Protein AF-A0A922M768-F1 (afdb_monomer_lite)

Secondary structure (DSSP, 8-state):
------------------------GGGTS-HHHHHHHHHHHHHH---HHHHHHHH---HHHHHHHHHHHHHHHHHHHTTT-----

pLDDT: mean 77.57, std 21.84, range [37.72, 97.62]

Foldseek 3Di:
DDDPDDDDDDDPPPPPPPPPCPPPLVPPDDPVLLLVLLVCCVVPVDQLVVSCVVSVDDSVSNVVSNVVVVVVCCVVCVVVDPPPD

Structure (mmCIF, N/CA/C/O backbone):
data_AF-A0A922M768-F1
#
_entry.id   AF-A0A922M768-F1
#
loop_
_atom_site.group_PDB
_atom_site.id
_atom_site.type_symbol
_atom_site.label_atom_id
_atom_site.label_alt_id
_atom_site.label_comp_id
_atom_site.label_asym_id
_atom_site.label_entity_id
_atom_site.label_seq_id
_atom_site.pdbx_PDB_i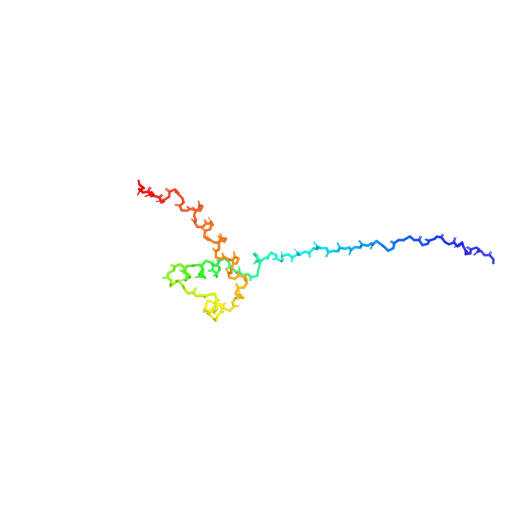ns_code
_atom_site.Cartn_x
_atom_site.Cartn_y
_atom_site.Cartn_z
_atom_site.occupancy
_atom_site.B_iso_or_equiv
_atom_site.auth_seq_id
_atom_site.auth_comp_id
_atom_site.auth_asym_id
_atom_site.auth_atom_id
_atom_site.pdbx_PDB_model_num
A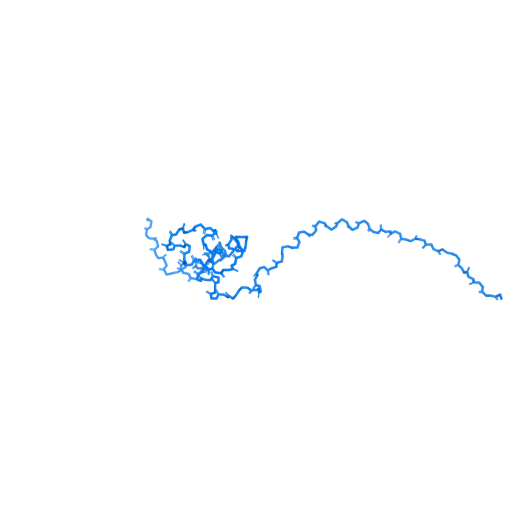TOM 1 N N . MET A 1 1 ? 8.166 61.025 -40.627 1.00 46.09 1 MET A N 1
ATOM 2 C CA . MET A 1 1 ? 8.406 61.539 -39.265 1.00 46.09 1 MET A CA 1
ATOM 3 C C . MET A 1 1 ? 7.168 61.250 -38.440 1.00 46.09 1 MET A C 1
ATOM 5 O O . MET A 1 1 ? 6.216 61.997 -38.568 1.00 46.09 1 MET A O 1
ATOM 9 N N . VAL A 1 2 ? 7.162 60.135 -37.705 1.00 45.78 2 VAL A N 1
ATOM 10 C CA . VAL A 1 2 ? 6.302 59.910 -36.530 1.00 45.78 2 VAL A CA 1
ATOM 11 C C . VAL A 1 2 ? 7.062 58.972 -35.580 1.00 45.78 2 VAL A C 1
ATOM 13 O O . VAL A 1 2 ? 7.180 57.770 -35.794 1.00 45.78 2 VAL A O 1
ATOM 16 N N . ASP A 1 3 ? 7.753 59.628 -34.660 1.00 48.88 3 ASP A N 1
ATOM 17 C CA . ASP A 1 3 ? 8.182 59.273 -33.301 1.00 48.88 3 ASP A CA 1
ATOM 18 C C . ASP A 1 3 ? 8.198 57.790 -32.873 1.00 48.88 3 ASP A C 1
ATOM 20 O O . ASP A 1 3 ? 7.237 57.261 -32.316 1.00 48.88 3 ASP A O 1
ATOM 24 N N . TYR A 1 4 ? 9.365 57.143 -32.997 1.00 46.59 4 TYR A N 1
ATOM 25 C CA . TYR A 1 4 ? 9.696 55.968 -32.182 1.00 46.59 4 TYR A CA 1
ATOM 26 C C . TYR A 1 4 ? 10.174 56.435 -30.801 1.00 46.59 4 TYR A C 1
ATOM 28 O O . TYR A 1 4 ? 11.344 56.759 -30.593 1.00 46.59 4 TYR A O 1
ATOM 36 N N . HIS A 1 5 ? 9.238 56.482 -29.854 1.00 53.16 5 HIS A N 1
ATOM 37 C CA . HIS A 1 5 ? 9.504 56.732 -28.441 1.00 53.16 5 HIS A CA 1
ATOM 38 C C . HIS A 1 5 ? 10.408 55.634 -27.854 1.00 53.16 5 HIS A C 1
ATOM 40 O O . HIS A 1 5 ? 10.152 54.438 -27.999 1.00 53.16 5 HIS A O 1
ATOM 46 N N . HIS A 1 6 ? 11.474 56.047 -27.172 1.00 49.47 6 HIS A N 1
ATOM 47 C CA . HIS A 1 6 ? 12.425 55.157 -26.516 1.00 49.47 6 HIS A CA 1
ATOM 48 C C . HIS A 1 6 ? 12.021 54.834 -25.059 1.00 49.47 6 HIS A C 1
ATOM 50 O O . HIS A 1 6 ? 11.689 55.744 -24.303 1.00 49.47 6 HIS A O 1
ATOM 56 N N . SER A 1 7 ? 12.229 53.560 -24.673 1.00 42.00 7 SER A N 1
ATOM 57 C CA . SER A 1 7 ? 12.418 52.991 -23.311 1.00 42.00 7 SER A CA 1
ATOM 58 C C . SER A 1 7 ? 11.195 52.820 -22.375 1.00 42.00 7 SER A C 1
ATOM 60 O O . SER A 1 7 ? 10.210 53.523 -22.565 1.00 42.00 7 SER A O 1
ATOM 62 N N . PRO A 1 8 ? 11.225 51.936 -21.334 1.00 45.78 8 PRO A N 1
ATOM 63 C CA . PRO A 1 8 ? 12.389 51.252 -20.741 1.00 45.78 8 PRO A CA 1
ATOM 64 C C . PRO A 1 8 ? 12.243 49.739 -20.426 1.00 45.78 8 PRO A C 1
ATOM 66 O O . PRO A 1 8 ? 11.162 49.165 -20.314 1.00 45.78 8 PRO A O 1
ATOM 69 N N . LYS A 1 9 ? 13.402 49.114 -20.178 1.00 53.94 9 LYS A N 1
ATOM 70 C CA . LYS A 1 9 ? 13.576 47.793 -19.555 1.00 53.94 9 LYS A CA 1
ATOM 71 C C . LYS A 1 9 ? 12.835 47.708 -18.215 1.00 53.94 9 LYS A C 1
ATOM 73 O O . LYS A 1 9 ? 13.074 48.541 -17.344 1.00 53.94 9 LYS A O 1
ATOM 78 N N . GLN A 1 10 ? 12.073 46.638 -17.986 1.00 41.41 10 GLN A N 1
ATOM 79 C CA . GLN A 1 10 ? 11.684 46.230 -16.634 1.00 41.41 10 GLN A CA 1
ATOM 80 C C . GLN A 1 10 ? 11.935 44.734 -16.411 1.00 41.41 10 GLN A C 1
ATOM 82 O O . GLN A 1 10 ? 11.180 43.873 -16.839 1.00 41.41 10 GLN A O 1
ATOM 87 N N . LYS A 1 11 ? 13.043 44.490 -15.701 1.00 42.84 11 LYS A N 1
ATOM 88 C CA . LYS A 1 11 ? 13.213 43.481 -14.649 1.00 42.84 11 LYS A CA 1
ATOM 89 C C . LYS A 1 11 ? 12.889 42.036 -15.045 1.00 42.84 11 LYS A C 1
ATOM 91 O O . LYS A 1 11 ? 11.774 41.558 -14.863 1.00 42.84 11 LYS A O 1
ATOM 96 N N . GLN A 1 12 ? 13.931 41.302 -15.442 1.00 37.72 12 GLN A N 1
ATOM 97 C CA . GLN A 1 12 ? 13.934 39.845 -15.337 1.00 37.72 12 GLN A CA 1
ATOM 98 C C . GLN A 1 12 ? 13.687 39.497 -13.860 1.00 37.72 12 GLN A C 1
ATOM 100 O O . GLN A 1 12 ? 14.553 39.664 -13.000 1.00 37.72 12 GLN A O 1
ATOM 105 N N . SER A 1 13 ? 12.448 39.127 -13.554 1.00 39.06 13 SER A N 1
ATOM 106 C CA . SER A 1 13 ? 12.049 38.584 -12.267 1.00 39.06 13 SER A CA 1
ATOM 107 C C . SER A 1 13 ? 12.896 37.344 -12.003 1.00 39.06 13 SER A C 1
ATOM 109 O O . SER A 1 13 ? 12.897 36.398 -12.791 1.00 39.06 13 SER A O 1
ATOM 111 N N . ASN A 1 14 ? 13.651 37.379 -10.908 1.00 45.16 14 ASN A N 1
ATOM 112 C CA . ASN A 1 14 ? 14.409 36.252 -10.389 1.00 45.16 14 ASN A CA 1
ATOM 113 C C . ASN A 1 14 ? 13.418 35.189 -9.911 1.00 45.16 14 ASN A C 1
ATOM 115 O O . ASN A 1 14 ? 13.116 35.100 -8.720 1.00 45.16 14 ASN A O 1
ATOM 119 N N . PHE A 1 15 ? 12.886 34.392 -10.832 1.00 46.97 15 PHE A N 1
ATOM 120 C CA . PHE A 1 15 ? 12.026 33.277 -10.479 1.00 46.97 15 PHE A CA 1
ATOM 121 C C . PHE A 1 15 ? 12.912 32.125 -10.003 1.00 46.97 15 PHE A C 1
ATOM 123 O O . PHE A 1 15 ? 13.225 31.189 -10.733 1.00 46.97 15 PHE A O 1
ATOM 130 N N . LYS A 1 16 ? 13.363 32.219 -8.746 1.00 52.25 16 LYS A N 1
ATOM 131 C CA . LYS A 1 16 ? 13.831 31.051 -8.004 1.00 52.25 16 LYS A CA 1
ATOM 132 C C . LYS A 1 16 ? 12.621 30.154 -7.775 1.00 52.25 16 LYS A C 1
ATOM 134 O O . LYS A 1 16 ? 11.946 30.261 -6.755 1.00 52.25 16 LYS A O 1
ATOM 139 N N . THR A 1 17 ? 12.331 29.273 -8.722 1.00 42.44 17 THR A N 1
ATOM 140 C CA . THR A 1 17 ? 11.354 28.207 -8.515 1.00 42.44 17 THR A CA 1
ATOM 141 C C . THR A 1 17 ? 11.975 27.102 -7.698 1.00 42.44 17 THR A C 1
ATOM 143 O O . THR A 1 17 ? 12.390 26.074 -8.223 1.00 42.44 17 THR A O 1
ATOM 146 N N . ASN A 1 18 ? 11.975 27.279 -6.383 1.00 42.59 18 ASN A N 1
ATOM 147 C CA . ASN A 1 18 ? 12.027 26.142 -5.471 1.00 42.59 18 ASN A CA 1
ATOM 148 C C . ASN A 1 18 ? 10.639 25.498 -5.382 1.00 42.59 18 ASN A C 1
ATOM 150 O O . ASN A 1 18 ? 10.069 25.357 -4.305 1.00 42.59 18 ASN A O 1
ATOM 154 N N . PHE A 1 19 ? 10.075 25.121 -6.528 1.00 51.81 19 PHE A N 1
ATOM 155 C CA . PHE A 1 19 ? 8.869 24.313 -6.562 1.00 51.81 19 PHE A CA 1
ATOM 156 C C . PHE A 1 19 ? 9.302 22.875 -6.779 1.00 51.81 19 PHE A C 1
ATOM 158 O O . PHE A 1 19 ? 9.441 22.399 -7.902 1.00 51.81 19 PHE A O 1
ATOM 165 N N . LYS A 1 20 ? 9.510 22.171 -5.664 1.00 52.66 20 LYS A N 1
ATOM 166 C CA . LYS A 1 20 ? 9.409 20.716 -5.641 1.0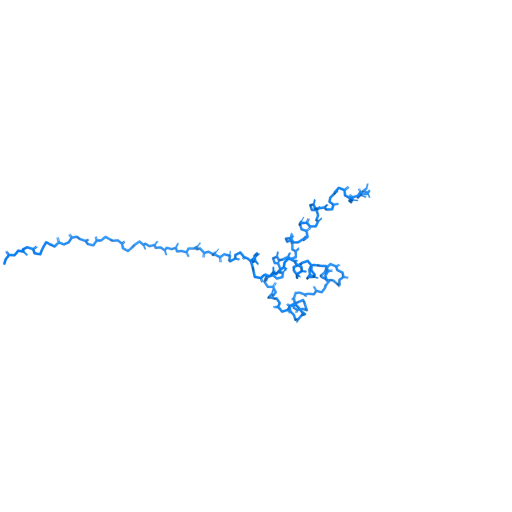0 52.66 20 LYS A CA 1
ATOM 167 C C . LYS A 1 20 ? 7.941 20.374 -5.890 1.00 52.66 20 LYS A C 1
ATOM 169 O O . LYS A 1 20 ? 7.193 20.101 -4.958 1.00 52.66 20 LYS A O 1
ATOM 174 N N . THR A 1 21 ? 7.505 20.457 -7.144 1.00 45.97 21 THR A N 1
ATOM 175 C CA . THR A 1 21 ? 6.208 19.948 -7.584 1.00 45.97 21 THR A CA 1
ATOM 176 C C . THR A 1 21 ? 6.246 18.436 -7.434 1.00 45.97 21 THR A C 1
ATOM 178 O O . THR A 1 21 ? 6.614 17.700 -8.346 1.00 45.97 21 THR A O 1
ATOM 181 N N . ARG A 1 22 ? 5.911 17.958 -6.233 1.00 45.16 22 ARG A N 1
ATOM 182 C CA . ARG A 1 22 ? 5.574 16.560 -5.991 1.00 45.16 22 ARG A CA 1
ATOM 183 C C . ARG A 1 22 ? 4.316 16.315 -6.818 1.00 45.16 22 ARG A C 1
ATOM 185 O O . ARG A 1 22 ? 3.230 16.740 -6.432 1.00 45.16 22 ARG A O 1
ATOM 192 N N . HIS A 1 23 ? 4.491 15.767 -8.019 1.00 56.41 23 HIS A N 1
ATOM 193 C CA . HIS A 1 23 ? 3.380 15.338 -8.857 1.00 56.41 23 HIS A CA 1
ATOM 194 C C . HIS A 1 23 ? 2.428 14.540 -7.965 1.00 56.41 23 HIS A C 1
ATOM 196 O O . HIS A 1 23 ? 2.902 13.633 -7.279 1.00 56.41 23 HIS A O 1
ATOM 202 N N . PRO A 1 24 ? 1.130 14.875 -7.899 1.00 51.84 24 PRO A N 1
ATOM 203 C CA . PRO A 1 24 ? 0.205 14.083 -7.117 1.00 51.84 24 PRO A CA 1
ATOM 204 C C . PRO A 1 24 ? 0.189 12.681 -7.730 1.00 51.84 24 PRO A C 1
ATOM 206 O O . PRO A 1 24 ? -0.432 12.447 -8.767 1.00 51.84 24 PRO A O 1
ATOM 209 N N . VAL A 1 25 ? 0.880 11.742 -7.079 1.00 55.09 25 VAL A N 1
ATOM 210 C CA . VAL A 1 25 ? 0.890 10.300 -7.382 1.00 55.09 25 VAL A CA 1
ATOM 211 C C . VAL A 1 25 ? -0.523 9.703 -7.455 1.00 55.09 25 VAL A C 1
ATOM 213 O O . VAL A 1 25 ? -0.728 8.621 -7.997 1.00 55.09 25 VAL A O 1
ATOM 216 N N . ALA A 1 26 ? -1.515 10.460 -6.986 1.00 49.66 26 ALA A N 1
ATOM 217 C CA . ALA A 1 26 ? -2.923 10.128 -6.882 1.00 49.66 26 ALA A CA 1
ATOM 218 C C . ALA A 1 26 ? -3.677 9.869 -8.202 1.00 49.66 26 ALA A C 1
ATOM 220 O O . ALA A 1 26 ? -4.797 9.372 -8.131 1.00 49.66 26 ALA A O 1
ATOM 221 N N . LYS A 1 27 ? -3.141 10.182 -9.396 1.00 54.59 27 LYS A N 1
ATOM 222 C CA . LYS A 1 27 ? -3.916 10.008 -10.652 1.00 54.59 27 LYS A CA 1
ATOM 223 C C . LYS A 1 27 ? -3.473 8.876 -11.578 1.00 54.59 27 LYS A C 1
ATOM 225 O O . LYS A 1 27 ? -4.292 8.425 -12.369 1.00 54.59 27 LYS A O 1
ATOM 230 N N . ALA A 1 28 ? -2.232 8.396 -11.498 1.00 76.94 28 ALA A N 1
ATOM 231 C CA . ALA A 1 28 ? -1.748 7.391 -12.454 1.00 76.94 28 ALA A CA 1
ATOM 232 C C . ALA A 1 28 ? -2.039 5.941 -12.027 1.00 76.94 28 ALA A C 1
ATOM 234 O O . ALA A 1 28 ? -2.205 5.075 -12.883 1.00 76.94 28 ALA A O 1
ATOM 235 N N . ILE A 1 29 ? -2.110 5.659 -10.720 1.00 88.50 29 ILE A N 1
ATOM 236 C CA . ILE A 1 29 ? -2.205 4.286 -10.206 1.00 88.50 29 ILE A CA 1
ATOM 237 C C . ILE A 1 29 ? -3.619 4.043 -9.661 1.00 88.50 29 ILE A C 1
ATOM 239 O O . ILE A 1 29 ? -4.011 4.683 -8.684 1.00 88.50 29 ILE A O 1
ATOM 243 N N . PRO A 1 30 ? -4.397 3.116 -10.251 1.00 92.12 30 PRO A N 1
ATOM 244 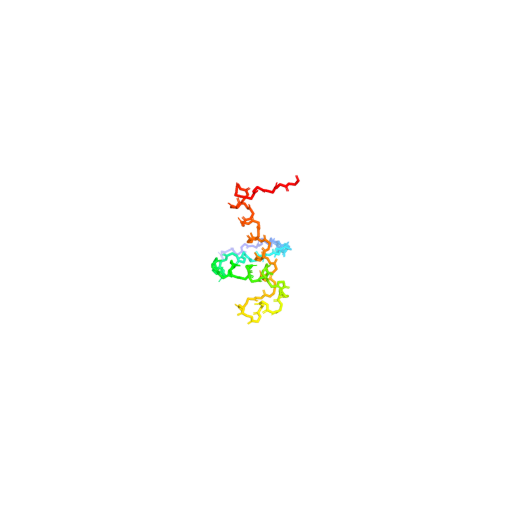C CA . PRO A 1 30 ? -5.761 2.844 -9.809 1.00 92.12 30 PRO A CA 1
ATOM 245 C C . PRO A 1 30 ? -5.832 2.397 -8.345 1.00 92.12 30 PRO A C 1
ATOM 247 O O . PRO A 1 30 ? -5.004 1.599 -7.906 1.00 92.12 30 PRO A O 1
ATOM 250 N N . ALA A 1 31 ? -6.876 2.812 -7.618 1.00 92.06 31 ALA A N 1
ATOM 251 C CA . ALA A 1 31 ? -7.065 2.488 -6.197 1.00 92.06 31 ALA A CA 1
ATOM 252 C C . ALA A 1 31 ? -6.956 0.982 -5.886 1.00 92.06 31 ALA A C 1
ATOM 254 O O . ALA A 1 31 ? -6.312 0.600 -4.914 1.00 92.06 31 ALA A O 1
ATOM 255 N N . ARG A 1 32 ? -7.487 0.118 -6.764 1.00 94.31 32 ARG A N 1
ATOM 256 C CA . ARG A 1 32 ? -7.369 -1.348 -6.643 1.00 94.31 32 ARG A CA 1
ATOM 257 C C . ARG A 1 32 ? -5.917 -1.839 -6.600 1.00 94.31 32 ARG A C 1
ATOM 259 O O . ARG A 1 32 ? -5.603 -2.755 -5.853 1.00 94.31 32 ARG A O 1
ATOM 266 N N . ILE A 1 33 ? -5.034 -1.226 -7.392 1.00 95.56 33 ILE A N 1
ATOM 267 C CA . ILE A 1 33 ? -3.616 -1.601 -7.462 1.00 95.56 33 ILE A CA 1
ATOM 268 C C . ILE A 1 33 ? -2.901 -1.109 -6.212 1.00 95.56 33 ILE A C 1
ATOM 270 O O . ILE A 1 33 ? -2.135 -1.853 -5.615 1.00 95.56 33 ILE A O 1
ATOM 274 N N . ARG A 1 34 ? -3.207 0.118 -5.780 1.00 95.88 34 ARG A N 1
ATOM 275 C CA . ARG A 1 34 ? -2.678 0.688 -4.538 1.00 95.88 34 ARG A CA 1
ATOM 276 C C . ARG A 1 34 ? -3.007 -0.201 -3.340 1.00 95.88 34 ARG A C 1
ATOM 278 O O . ARG A 1 34 ? -2.112 -0.553 -2.583 1.00 95.88 34 ARG A O 1
ATOM 285 N N . LEU A 1 35 ? -4.267 -0.628 -3.235 1.00 96.19 35 LEU A N 1
ATOM 286 C CA . LEU A 1 35 ? -4.715 -1.550 -2.196 1.00 96.19 35 LEU A CA 1
ATOM 287 C C . LEU A 1 35 ? -3.997 -2.904 -2.287 1.00 96.19 35 LEU A C 1
ATOM 289 O O . LEU A 1 35 ? -3.491 -3.386 -1.281 1.00 96.19 35 LEU A O 1
ATOM 293 N N . ALA A 1 36 ? -3.900 -3.494 -3.481 1.00 97.06 36 ALA A N 1
ATOM 294 C CA . ALA A 1 36 ? -3.234 -4.784 -3.673 1.00 97.06 36 ALA A CA 1
ATOM 295 C C . ALA A 1 36 ? -1.741 -4.755 -3.298 1.00 97.06 36 ALA A C 1
ATOM 297 O O . ALA A 1 36 ? -1.260 -5.693 -2.663 1.00 97.06 36 ALA A O 1
ATOM 298 N N . ILE A 1 37 ? -1.022 -3.681 -3.650 1.00 97.06 37 ILE A N 1
ATOM 299 C CA . ILE A 1 37 ? 0.380 -3.470 -3.253 1.00 97.06 37 ILE A CA 1
ATOM 300 C C . ILE A 1 37 ? 0.495 -3.467 -1.729 1.00 97.06 37 ILE A C 1
ATOM 302 O O . ILE A 1 37 ? 1.311 -4.200 -1.174 1.00 97.06 37 ILE A O 1
ATOM 306 N N . THR A 1 38 ? -0.338 -2.675 -1.053 1.00 97.56 38 THR A N 1
ATOM 307 C CA . THR A 1 38 ? -0.285 -2.547 0.405 1.00 97.56 38 THR A CA 1
ATOM 308 C C . THR A 1 38 ? -0.650 -3.852 1.104 1.00 97.56 38 THR A C 1
ATOM 310 O O . THR A 1 38 ? 0.047 -4.256 2.027 1.00 97.56 38 THR A O 1
ATOM 313 N N . LEU A 1 39 ? -1.683 -4.563 0.648 1.00 96.75 39 LEU A N 1
ATOM 314 C CA . LEU A 1 39 ? -2.049 -5.860 1.223 1.00 96.75 39 LEU A CA 1
ATOM 315 C C . LEU A 1 39 ? -0.948 -6.906 1.030 1.00 96.75 39 LEU A C 1
ATOM 317 O O . LEU A 1 39 ? -0.679 -7.670 1.952 1.00 96.75 39 LEU A O 1
ATOM 321 N N . ARG A 1 40 ? -0.279 -6.921 -0.133 1.00 97.62 40 ARG A N 1
ATOM 322 C CA . ARG A 1 40 ? 0.892 -7.781 -0.347 1.00 97.62 40 ARG A CA 1
ATOM 323 C C . ARG A 1 40 ? 1.984 -7.448 0.665 1.00 97.62 40 ARG A C 1
ATOM 325 O O . ARG A 1 40 ? 2.417 -8.352 1.365 1.00 97.62 40 ARG A O 1
ATOM 332 N N . TYR A 1 41 ? 2.364 -6.174 0.771 1.00 97.12 41 TYR A N 1
ATOM 333 C CA . TYR A 1 41 ? 3.379 -5.713 1.720 1.00 97.12 41 TYR A CA 1
ATOM 334 C C . TYR A 1 41 ? 3.056 -6.129 3.163 1.00 97.12 41 TYR A C 1
ATOM 336 O O . TYR A 1 41 ? 3.912 -6.675 3.847 1.00 97.12 41 TYR A O 1
ATOM 344 N N . LEU A 1 42 ? 1.815 -5.927 3.614 1.00 95.56 42 LEU A N 1
ATOM 345 C CA . LEU A 1 42 ? 1.391 -6.284 4.971 1.00 95.56 42 LEU A CA 1
ATOM 346 C C . LEU A 1 42 ? 1.371 -7.800 5.215 1.00 95.56 42 LEU A C 1
ATOM 348 O O . LEU A 1 42 ? 1.623 -8.235 6.334 1.00 95.56 42 LEU A O 1
ATOM 352 N N . ALA A 1 43 ? 1.065 -8.601 4.192 1.00 96.50 43 ALA A N 1
ATOM 353 C CA . ALA A 1 43 ? 0.975 -10.053 4.317 1.00 96.50 43 ALA A CA 1
ATOM 354 C C . ALA A 1 43 ? 2.337 -10.761 4.245 1.00 96.50 43 ALA A C 1
ATOM 356 O O . ALA A 1 43 ? 2.507 -11.796 4.885 1.00 96.50 43 ALA A O 1
ATOM 357 N N . THR A 1 44 ? 3.283 -10.252 3.448 1.00 95.50 44 THR A N 1
ATOM 358 C CA . THR A 1 44 ? 4.582 -10.912 3.210 1.00 95.50 44 THR A CA 1
ATOM 359 C C . THR A 1 44 ? 5.768 -10.195 3.842 1.00 95.50 44 THR A C 1
ATOM 361 O O . THR A 1 44 ? 6.774 -10.841 4.120 1.00 95.50 44 THR A O 1
ATOM 364 N N . GLY A 1 45 ? 5.677 -8.883 4.074 1.00 92.94 45 GLY A N 1
ATOM 365 C CA . GLY A 1 45 ? 6.822 -8.061 4.463 1.00 92.94 45 GLY A CA 1
ATOM 366 C C . GLY A 1 45 ? 7.842 -7.850 3.337 1.00 92.94 45 GLY A C 1
ATOM 367 O O . GLY A 1 45 ? 8.990 -7.526 3.630 1.00 92.94 45 GLY A O 1
ATOM 368 N N . ASP A 1 46 ? 7.450 -8.052 2.070 1.00 92.62 46 ASP A N 1
ATOM 369 C CA . ASP A 1 46 ? 8.344 -7.886 0.915 1.00 92.62 46 ASP A CA 1
ATOM 370 C C . ASP A 1 46 ? 8.941 -6.475 0.843 1.00 92.62 46 ASP A C 1
ATOM 372 O O . ASP A 1 46 ? 8.281 -5.468 1.114 1.00 92.62 46 ASP A O 1
ATOM 376 N N . ASP A 1 47 ? 10.187 -6.389 0.382 1.00 94.31 47 ASP A N 1
ATOM 377 C CA . ASP A 1 47 ? 10.826 -5.110 0.111 1.00 94.31 47 ASP A CA 1
ATOM 378 C C . ASP A 1 47 ? 10.210 -4.401 -1.117 1.00 94.31 47 ASP A C 1
ATOM 380 O O . ASP A 1 47 ? 9.518 -4.980 -1.964 1.00 94.31 47 ASP A O 1
ATOM 384 N N . TYR A 1 48 ? 10.490 -3.103 -1.251 1.00 94.94 48 TYR A N 1
ATOM 385 C CA . TYR A 1 48 ? 9.921 -2.286 -2.327 1.00 94.94 48 TYR A CA 1
ATOM 386 C C . TYR A 1 48 ? 10.427 -2.661 -3.729 1.00 94.94 48 TYR A C 1
ATOM 388 O O . TYR A 1 48 ? 9.742 -2.370 -4.709 1.00 94.94 48 TYR A O 1
ATOM 396 N N . GLY A 1 49 ? 11.594 -3.295 -3.853 1.00 94.75 49 GLY A N 1
ATOM 397 C CA . GLY A 1 49 ? 12.119 -3.810 -5.118 1.00 94.75 49 GLY A CA 1
ATOM 398 C C . GLY A 1 49 ? 11.332 -5.026 -5.602 1.00 94.75 49 GLY A C 1
ATOM 399 O O . GLY A 1 49 ? 10.915 -5.075 -6.763 1.00 94.75 49 GLY A O 1
ATOM 400 N N . SER A 1 50 ? 11.039 -5.953 -4.694 1.00 95.62 50 SER A N 1
ATOM 401 C CA . SER A 1 50 ? 10.174 -7.107 -4.958 1.00 95.62 50 SER A CA 1
ATOM 402 C C . SER A 1 50 ? 8.769 -6.666 -5.402 1.00 95.62 50 SER A C 1
ATOM 404 O O . SER A 1 50 ? 8.251 -7.115 -6.431 1.00 95.62 50 SER A O 1
ATOM 406 N N . LEU A 1 51 ? 8.185 -5.684 -4.709 1.00 95.50 51 LEU A N 1
ATOM 407 C CA . LEU A 1 51 ? 6.896 -5.089 -5.085 1.00 95.50 51 LEU A CA 1
ATOM 408 C C . LEU A 1 51 ? 6.953 -4.330 -6.420 1.00 95.50 51 LEU A C 1
ATOM 410 O O . LEU A 1 51 ? 6.016 -4.413 -7.219 1.00 95.50 51 LEU A O 1
ATOM 414 N N . HIS A 1 52 ? 8.052 -3.621 -6.693 1.00 94.38 52 HIS A N 1
ATOM 415 C CA . HIS A 1 52 ? 8.275 -2.951 -7.973 1.00 94.38 52 HIS A CA 1
ATOM 416 C C . HIS A 1 52 ? 8.249 -3.944 -9.135 1.00 94.38 52 HIS A C 1
ATOM 418 O O . HIS A 1 52 ? 7.554 -3.716 -1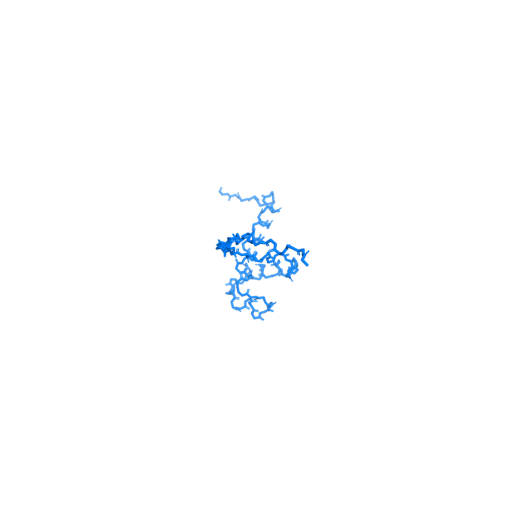0.130 1.00 94.38 52 HIS A O 1
ATOM 424 N N . TYR A 1 53 ? 8.965 -5.062 -8.999 1.00 95.62 53 TYR A N 1
ATOM 425 C CA . TYR A 1 53 ? 9.013 -6.085 -10.036 1.00 95.62 53 TYR A CA 1
ATOM 426 C C . TYR A 1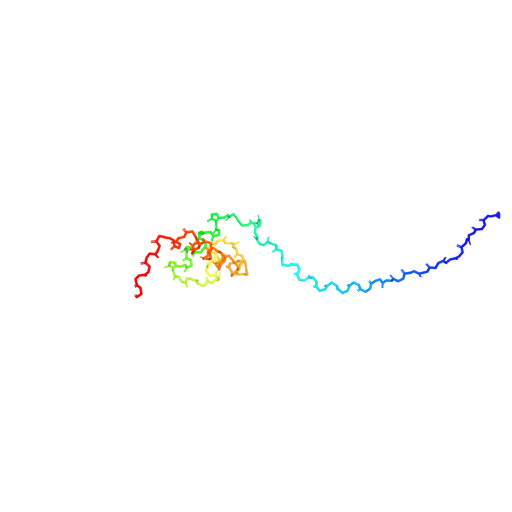 53 ? 7.630 -6.685 -10.315 1.00 95.62 53 TYR A C 1
ATOM 428 O O . TYR A 1 53 ? 7.276 -6.874 -11.484 1.00 95.62 53 TYR A O 1
ATOM 436 N N . LEU A 1 54 ? 6.842 -6.930 -9.265 1.00 95.75 54 LEU A N 1
ATOM 437 C CA . LEU A 1 54 ? 5.522 -7.552 -9.358 1.00 95.75 54 LEU A CA 1
ATOM 438 C C . LEU A 1 54 ? 4.462 -6.619 -9.961 1.00 95.75 54 LEU A C 1
ATOM 440 O O . LEU A 1 54 ? 3.746 -7.008 -10.880 1.00 95.75 54 LEU A O 1
ATOM 444 N N . PHE A 1 55 ? 4.366 -5.384 -9.466 1.00 93.62 55 PHE A N 1
ATOM 445 C CA . PHE A 1 55 ? 3.287 -4.458 -9.833 1.00 93.62 55 PHE A CA 1
ATOM 446 C C . PHE A 1 55 ? 3.671 -3.445 -10.916 1.00 93.62 55 PHE A C 1
ATOM 448 O O . PHE A 1 55 ? 2.810 -2.699 -11.379 1.00 93.62 55 PHE A O 1
ATOM 455 N N . LYS A 1 56 ? 4.946 -3.404 -11.327 1.00 94.62 56 LYS A N 1
ATOM 456 C CA . LYS A 1 56 ? 5.494 -2.430 -12.292 1.00 94.62 56 LYS A CA 1
ATOM 457 C C . LYS A 1 56 ? 5.286 -0.973 -11.859 1.00 94.62 56 LYS A C 1
ATOM 459 O O . LYS A 1 56 ? 5.114 -0.080 -12.683 1.00 94.62 56 LYS A O 1
ATOM 464 N N . VAL A 1 57 ? 5.336 -0.732 -10.550 1.00 92.44 57 VAL A N 1
ATOM 465 C CA . VAL A 1 57 ? 5.237 0.597 -9.929 1.00 92.44 57 VAL A CA 1
ATOM 466 C C . VAL A 1 57 ? 6.594 0.974 -9.351 1.00 92.44 57 VAL A C 1
ATOM 468 O O . VAL A 1 57 ? 7.276 0.118 -8.799 1.00 92.44 57 VAL A O 1
ATOM 471 N N . SER A 1 58 ? 7.027 2.229 -9.486 1.00 93.94 58 SER A N 1
ATOM 472 C CA . SER A 1 58 ? 8.337 2.642 -8.969 1.00 93.94 58 SER A CA 1
ATOM 473 C C . SER A 1 58 ? 8.421 2.478 -7.439 1.00 93.94 58 SER A C 1
ATOM 475 O O . SER A 1 58 ? 7.437 2.757 -6.748 1.00 93.94 58 SER A O 1
ATOM 477 N N . PRO A 1 59 ? 9.589 2.104 -6.877 1.00 93.56 59 PRO A N 1
ATOM 478 C CA . PRO A 1 59 ? 9.772 2.029 -5.424 1.00 93.56 59 PRO A CA 1
ATOM 479 C C . PRO A 1 59 ? 9.429 3.341 -4.704 1.00 93.56 59 PRO A C 1
ATOM 481 O O . PRO A 1 59 ? 8.905 3.323 -3.595 1.00 93.56 59 PRO A O 1
ATOM 484 N N . GLN A 1 60 ? 9.665 4.485 -5.359 1.00 93.00 60 GLN A N 1
ATOM 485 C CA . GLN A 1 60 ? 9.288 5.803 -4.847 1.00 93.00 60 GLN A CA 1
ATOM 486 C C . GLN A 1 60 ? 7.768 5.981 -4.740 1.00 93.00 60 GLN A C 1
ATOM 488 O O . GLN A 1 60 ? 7.290 6.550 -3.769 1.00 93.00 60 GLN A O 1
ATOM 493 N N . ALA A 1 61 ? 6.993 5.507 -5.717 1.00 93.25 61 ALA A N 1
ATOM 494 C CA . ALA A 1 61 ? 5.538 5.558 -5.619 1.00 93.25 61 ALA A CA 1
ATOM 495 C C . ALA A 1 61 ? 5.022 4.555 -4.576 1.00 93.25 61 ALA A C 1
ATOM 497 O O . ALA A 1 61 ? 4.108 4.878 -3.827 1.00 93.25 61 ALA A O 1
ATOM 498 N N . ILE A 1 62 ? 5.628 3.367 -4.476 1.00 95.19 62 ILE A N 1
ATOM 499 C CA . ILE A 1 62 ? 5.277 2.359 -3.460 1.00 95.19 62 ILE A CA 1
ATOM 500 C C . ILE A 1 62 ? 5.462 2.922 -2.043 1.00 95.19 62 ILE A C 1
ATOM 502 O O . ILE A 1 62 ? 4.567 2.764 -1.212 1.00 95.19 62 ILE A O 1
ATOM 506 N N . SER A 1 63 ? 6.562 3.639 -1.789 1.00 95.38 63 SER A N 1
ATOM 507 C CA . SER A 1 63 ? 6.828 4.240 -0.476 1.00 95.38 63 SER A CA 1
ATOM 508 C C . SER A 1 63 ? 5.836 5.341 -0.087 1.00 95.38 63 SER A C 1
ATOM 510 O O . SER A 1 63 ? 5.656 5.601 1.099 1.00 95.38 63 SER A O 1
ATOM 512 N N . GLU A 1 64 ? 5.163 5.962 -1.058 1.00 94.50 64 GLU A N 1
ATOM 513 C CA . GLU A 1 64 ? 4.070 6.912 -0.820 1.00 94.50 64 GLU A CA 1
ATOM 514 C C . GLU A 1 64 ? 2.710 6.202 -0.694 1.00 94.50 64 GLU A C 1
ATOM 516 O O . GLU A 1 64 ? 1.886 6.577 0.136 1.00 94.50 64 GLU A O 1
ATOM 521 N N . ILE A 1 65 ? 2.481 5.144 -1.479 1.00 95.31 65 ILE A N 1
ATOM 522 C CA . ILE A 1 65 ? 1.222 4.388 -1.509 1.00 95.31 65 ILE A CA 1
ATOM 523 C C . ILE A 1 65 ? 0.964 3.648 -0.201 1.00 95.31 65 ILE A C 1
ATOM 525 O O . ILE A 1 65 ? -0.149 3.727 0.316 1.00 95.31 65 ILE A O 1
ATOM 529 N N . ILE A 1 66 ? 1.955 2.914 0.312 1.00 95.81 66 ILE A N 1
ATOM 530 C CA . ILE A 1 66 ? 1.783 2.064 1.496 1.00 95.81 66 ILE A CA 1
ATOM 531 C C . ILE A 1 66 ? 1.269 2.867 2.701 1.00 95.81 66 ILE A C 1
ATOM 533 O O . ILE A 1 66 ? 0.200 2.517 3.201 1.00 95.81 66 ILE A O 1
ATOM 537 N N . PRO A 1 67 ? 1.934 3.951 3.154 1.00 96.19 67 PRO A N 1
ATOM 538 C CA . PRO A 1 67 ? 1.457 4.708 4.309 1.00 96.19 67 PRO A CA 1
ATOM 539 C C . PRO A 1 67 ? 0.095 5.372 4.067 1.00 96.19 67 PRO A C 1
ATOM 541 O O . PRO A 1 67 ? -0.725 5.396 4.981 1.00 96.19 67 PRO A O 1
ATOM 544 N N . GLU A 1 68 ? -0.187 5.861 2.853 1.00 95.56 68 GLU A N 1
ATOM 545 C CA . GLU A 1 68 ? -1.493 6.458 2.533 1.00 95.56 68 GLU A CA 1
ATOM 546 C C . GLU A 1 68 ? -2.628 5.431 2.640 1.00 95.56 68 GLU A C 1
ATOM 548 O O . GLU A 1 68 ? -3.662 5.697 3.252 1.00 95.56 68 GLU A O 1
ATOM 553 N N . VAL A 1 69 ? -2.431 4.236 2.077 1.00 96.25 69 VAL A N 1
ATOM 554 C CA . VAL A 1 69 ? -3.432 3.165 2.131 1.00 96.25 69 VAL A CA 1
ATOM 555 C C . VAL A 1 69 ? -3.572 2.622 3.551 1.00 96.25 69 VAL A C 1
ATOM 557 O O . VAL A 1 69 ? -4.696 2.395 3.983 1.00 96.25 69 VAL A O 1
ATOM 560 N N . CYS A 1 70 ? -2.478 2.458 4.301 1.00 95.69 70 CYS A N 1
ATOM 561 C CA . CYS A 1 70 ? -2.545 2.056 5.708 1.00 95.69 70 CYS A CA 1
ATOM 562 C C . CYS A 1 70 ? -3.345 3.062 6.542 1.00 95.69 70 CYS A C 1
ATOM 564 O O . CYS A 1 70 ? -4.206 2.654 7.313 1.00 95.69 70 CYS A O 1
ATOM 566 N N . HIS A 1 71 ? -3.123 4.365 6.349 1.00 94.88 71 HIS A N 1
ATOM 567 C CA . HIS A 1 71 ? -3.909 5.399 7.020 1.00 94.88 71 HIS A CA 1
ATOM 568 C C . HIS A 1 71 ? -5.397 5.299 6.662 1.00 94.88 71 HIS A C 1
ATOM 570 O O . HIS A 1 71 ? -6.248 5.310 7.546 1.00 94.88 71 HIS A O 1
ATOM 576 N N . ALA A 1 72 ? -5.722 5.148 5.374 1.00 94.62 72 ALA A N 1
ATOM 577 C CA . ALA A 1 72 ? -7.105 4.984 4.931 1.00 94.62 72 ALA A CA 1
ATOM 578 C C . ALA A 1 72 ? -7.764 3.719 5.512 1.00 94.62 72 ALA A C 1
ATOM 580 O O . ALA A 1 72 ? -8.921 3.765 5.921 1.00 94.62 72 ALA A O 1
ATOM 581 N N . LEU A 1 73 ? -7.030 2.604 5.585 1.00 93.75 73 LEU A N 1
ATOM 582 C CA . LEU A 1 73 ? -7.507 1.368 6.205 1.00 93.75 73 LEU A CA 1
ATOM 583 C C . LEU A 1 73 ? -7.763 1.556 7.700 1.00 93.75 73 LEU A C 1
ATOM 585 O O . LEU A 1 73 ? -8.824 1.162 8.173 1.00 93.75 73 LEU A O 1
ATOM 589 N N . CYS A 1 74 ? -6.838 2.186 8.429 1.00 92.12 74 CYS A N 1
ATOM 590 C CA . CYS A 1 74 ? -7.028 2.491 9.845 1.00 92.12 74 CYS A CA 1
ATOM 591 C C . CYS A 1 74 ? -8.261 3.372 10.067 1.00 92.12 74 CYS A C 1
ATOM 593 O O . CYS A 1 74 ? -9.059 3.069 10.943 1.00 92.12 74 CYS A O 1
ATOM 595 N N . GLU A 1 75 ? -8.464 4.409 9.253 1.00 92.94 75 GLU A N 1
ATOM 596 C CA . GLU A 1 75 ? -9.636 5.284 9.372 1.00 92.94 75 GLU A CA 1
ATOM 597 C C . GLU A 1 75 ? -10.963 4.564 9.118 1.00 92.94 75 GLU A C 1
ATOM 599 O O . GLU A 1 75 ? -11.947 4.855 9.792 1.00 92.94 75 GLU A O 1
ATOM 604 N N . VAL A 1 76 ? -11.001 3.629 8.165 1.00 92.25 76 VAL A N 1
ATOM 605 C CA . VAL A 1 76 ? -12.218 2.870 7.834 1.00 92.25 76 VAL A CA 1
ATOM 606 C C . VAL A 1 76 ? -12.488 1.755 8.846 1.00 92.25 76 VAL A C 1
ATOM 608 O O . VAL A 1 76 ? -13.642 1.438 9.109 1.00 92.25 76 VAL A O 1
ATOM 611 N N . LEU A 1 77 ? -11.442 1.151 9.413 1.00 90.19 77 LEU A N 1
ATOM 612 C CA . LEU A 1 77 ? -11.558 -0.002 10.311 1.00 90.19 77 LEU A CA 1
ATOM 613 C C . LEU A 1 77 ? -11.516 0.368 11.798 1.00 90.19 77 LEU A C 1
ATOM 615 O O . LEU A 1 77 ? -11.717 -0.509 12.634 1.00 90.19 77 LEU A O 1
ATOM 619 N N . LYS A 1 78 ? -11.264 1.633 12.155 1.00 87.31 78 LYS A N 1
ATOM 620 C CA . LYS A 1 78 ? -11.103 2.070 13.554 1.00 87.31 78 LYS A CA 1
ATOM 621 C C . LYS A 1 78 ? -12.250 1.649 14.473 1.00 87.31 78 LYS A C 1
ATOM 623 O O . LYS A 1 78 ? -11.996 1.296 15.619 1.00 87.31 78 LYS A O 1
ATOM 628 N N . ASP A 1 79 ? -13.480 1.646 13.965 1.00 86.94 79 ASP A N 1
ATOM 629 C CA . ASP A 1 79 ? -14.676 1.328 14.751 1.00 86.94 79 ASP A CA 1
ATOM 630 C C . ASP A 1 79 ? -14.898 -0.192 14.895 1.00 86.94 79 ASP A C 1
ATOM 632 O O . ASP A 1 79 ? -15.544 -0.650 15.838 1.00 86.94 79 ASP A O 1
ATOM 636 N N . GLU A 1 80 ? -14.304 -0.984 13.999 1.00 84.62 80 GLU A N 1
ATOM 637 C CA . GLU A 1 80 ? -14.385 -2.450 13.982 1.00 84.62 80 GLU A CA 1
ATOM 638 C C . GLU A 1 80 ? -13.270 -3.103 14.812 1.00 84.62 80 GLU A C 1
ATOM 640 O O . GLU A 1 80 ? -13.416 -4.212 15.338 1.00 84.62 80 GLU A O 1
ATOM 645 N N . ILE A 1 81 ? -12.137 -2.416 14.970 1.00 78.81 81 ILE A N 1
ATOM 646 C CA . ILE A 1 81 ? -10.994 -2.928 15.721 1.00 78.81 81 ILE A CA 1
ATOM 647 C C . ILE A 1 81 ? -11.173 -2.592 17.209 1.00 78.81 81 ILE A C 1
ATOM 649 O O . ILE A 1 81 ? -10.684 -1.584 17.717 1.00 78.81 81 ILE A O 1
ATOM 653 N N . LYS A 1 82 ? -11.805 -3.499 17.964 1.00 72.69 82 LYS A N 1
ATOM 654 C CA . LYS A 1 82 ? -11.708 -3.509 19.435 1.00 72.69 82 LYS A CA 1
ATOM 655 C C . LYS A 1 82 ? -10.337 -4.032 19.857 1.00 72.69 82 LYS A C 1
ATOM 657 O O . LYS A 1 82 ? -10.199 -5.208 20.199 1.00 72.69 82 LYS A O 1
ATOM 662 N N . VAL A 1 83 ? -9.323 -3.168 19.854 1.00 70.19 83 VAL A N 1
ATOM 663 C CA . VAL A 1 83 ? -8.052 -3.493 20.513 1.00 70.19 83 VAL A CA 1
ATOM 664 C C . VAL A 1 83 ? -8.327 -3.559 22.015 1.00 70.19 83 VAL A C 1
ATOM 666 O O . VAL A 1 83 ? -8.525 -2.537 22.667 1.00 70.19 83 VAL A O 1
ATOM 669 N N . ARG A 1 84 ? -8.394 -4.773 22.569 1.00 60.50 84 ARG A N 1
ATOM 670 C CA . ARG A 1 84 ? -8.284 -4.962 24.016 1.00 60.50 84 ARG A CA 1
ATOM 671 C C . ARG A 1 84 ? -6.803 -4.828 24.348 1.00 60.50 84 ARG A C 1
ATOM 673 O O . ARG A 1 84 ? -6.049 -5.767 24.106 1.00 60.50 84 ARG A O 1
ATOM 680 N N . ILE A 1 85 ? -6.407 -3.634 24.773 1.00 53.38 85 ILE A N 1
ATOM 681 C CA . ILE A 1 85 ? -5.090 -3.374 25.362 1.00 53.38 85 ILE A CA 1
ATOM 682 C C . ILE A 1 85 ? -5.154 -3.761 26.838 1.00 53.38 85 ILE A C 1
ATOM 684 O O . ILE A 1 85 ? -6.197 -3.450 27.462 1.00 53.38 85 ILE A O 1
#

Radius of gyration: 24.76 Å; chains: 1; bounding box: 29×72×65 Å

Sequence (85 aa):
MVDYHHSPKQKQSNFKTNFKTRHPVAKAIPARIRLAITLRYLATGDDYGSLHYLFKVSPQAISEIIPEVCHALCEVLKDEIKVRI

Organism: Spodoptera exigua (NCBI:txid7107)